Protein AF-D6LIK3-F1 (afdb_monomer_lite)

Structure (mmCIF, N/CA/C/O backbone):
data_AF-D6LIK3-F1
#
_entry.id   AF-D6LIK3-F1
#
loop_
_atom_site.group_PDB
_atom_site.id
_atom_site.type_symbol
_atom_site.label_atom_id
_atom_site.label_alt_id
_atom_site.label_comp_id
_atom_site.label_asym_id
_atom_site.label_entity_id
_atom_site.label_seq_id
_atom_site.pdbx_PDB_ins_code
_atom_site.Cartn_x
_atom_site.Cartn_y
_atom_site.Cartn_z
_atom_site.occupancy
_atom_site.B_iso_or_equiv
_atom_site.auth_seq_id
_atom_site.auth_comp_id
_atom_site.auth_asym_id
_atom_site.auth_atom_id
_atom_site.pdbx_PDB_model_num
ATOM 1 N N . MET A 1 1 ? 3.969 -2.848 -19.436 1.00 88.75 1 MET A N 1
ATOM 2 C CA . MET A 1 1 ? 3.363 -2.069 -18.337 1.00 88.75 1 MET A CA 1
ATOM 3 C C . MET A 1 1 ? 3.834 -2.721 -17.059 1.00 88.75 1 MET A C 1
ATOM 5 O O . MET A 1 1 ? 3.626 -3.919 -16.917 1.00 88.75 1 MET A O 1
ATOM 9 N N . ILE A 1 2 ? 4.554 -1.987 -16.222 1.00 92.06 2 ILE A N 1
ATOM 10 C CA . ILE A 1 2 ? 5.133 -2.512 -14.988 1.00 92.06 2 ILE A CA 1
ATOM 11 C C . ILE A 1 2 ? 4.008 -2.613 -13.964 1.00 92.06 2 ILE A C 1
ATOM 13 O O . ILE A 1 2 ? 3.242 -1.660 -13.774 1.00 92.06 2 ILE A O 1
ATOM 17 N N . LYS A 1 3 ? 3.879 -3.788 -13.354 1.00 95.31 3 LYS A N 1
ATOM 18 C CA . LYS A 1 3 ? 2.899 -4.056 -12.311 1.00 95.31 3 LYS A CA 1
ATOM 19 C C . LYS A 1 3 ? 3.593 -3.938 -10.964 1.00 95.31 3 LYS A C 1
ATOM 21 O O . LYS A 1 3 ? 4.621 -4.557 -10.731 1.00 95.31 3 LYS A O 1
ATOM 26 N N . TYR A 1 4 ? 3.012 -3.139 -10.089 1.00 95.38 4 TYR A N 1
ATOM 27 C CA . TYR A 1 4 ? 3.442 -2.959 -8.716 1.00 95.38 4 TYR A CA 1
ATOM 28 C C . TYR A 1 4 ? 2.413 -3.577 -7.783 1.00 95.38 4 TYR A C 1
ATOM 30 O O . TYR A 1 4 ? 1.207 -3.418 -7.991 1.00 95.38 4 TYR A O 1
ATOM 38 N N . ILE A 1 5 ? 2.885 -4.248 -6.738 1.00 95.50 5 ILE A N 1
ATOM 39 C CA . ILE A 1 5 ? 2.068 -4.679 -5.609 1.00 95.50 5 ILE A CA 1
ATOM 40 C C . ILE A 1 5 ? 2.306 -3.708 -4.464 1.00 95.50 5 ILE A C 1
ATOM 42 O O . ILE A 1 5 ? 3.436 -3.550 -4.000 1.00 95.50 5 ILE A O 1
ATOM 46 N N . ILE A 1 6 ? 1.223 -3.095 -4.000 1.00 95.06 6 ILE A N 1
ATOM 47 C CA . ILE A 1 6 ? 1.175 -2.324 -2.764 1.00 95.06 6 ILE A CA 1
ATOM 48 C C . ILE A 1 6 ? 0.639 -3.255 -1.681 1.00 95.06 6 ILE A C 1
ATOM 50 O O . ILE A 1 6 ? -0.511 -3.690 -1.748 1.00 95.06 6 ILE A O 1
ATOM 54 N N . GLU A 1 7 ? 1.469 -3.582 -0.698 1.00 95.06 7 GLU A N 1
ATOM 55 C CA . GLU A 1 7 ? 1.106 -4.421 0.443 1.00 95.06 7 GLU A CA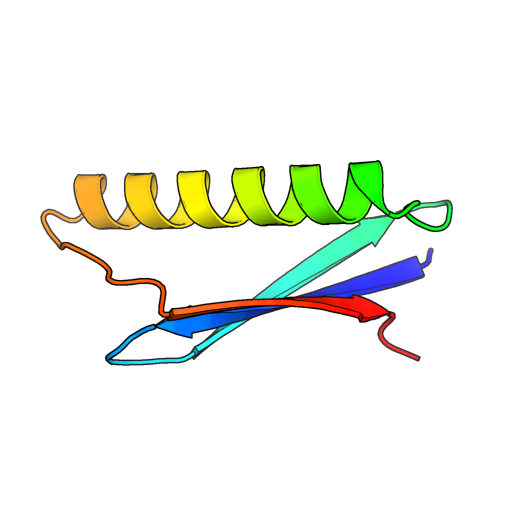 1
ATOM 56 C C . GLU A 1 7 ? 1.006 -3.540 1.686 1.00 95.06 7 GLU A C 1
ATOM 58 O O . GLU A 1 7 ? 1.980 -2.901 2.081 1.00 95.06 7 GLU A O 1
ATOM 63 N N . VAL A 1 8 ? -0.177 -3.498 2.298 1.00 94.38 8 VAL A N 1
ATOM 64 C CA . VAL A 1 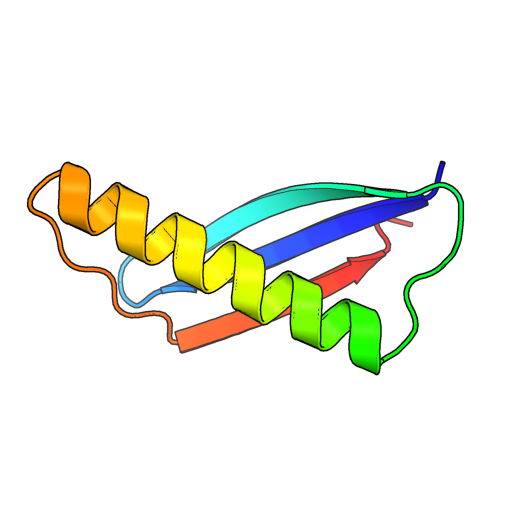8 ? -0.413 -2.766 3.548 1.00 94.38 8 VAL A CA 1
ATOM 65 C C . VAL A 1 8 ? -0.792 -3.754 4.628 1.00 94.38 8 VAL A C 1
ATOM 67 O O . VAL A 1 8 ? -1.790 -4.465 4.510 1.00 94.38 8 VAL A O 1
ATOM 70 N N . GLN A 1 9 ? -0.005 -3.786 5.693 1.00 94.19 9 GLN A N 1
ATOM 71 C CA . GLN A 1 9 ? -0.298 -4.575 6.874 1.00 94.19 9 GLN A CA 1
ATOM 72 C C . GLN A 1 9 ? -0.921 -3.680 7.936 1.00 94.19 9 GLN A C 1
ATOM 74 O O . GLN A 1 9 ? -0.377 -2.637 8.307 1.00 94.19 9 GLN A O 1
ATOM 79 N N . THR A 1 10 ? -2.072 -4.104 8.433 1.00 91.69 10 THR A N 1
ATOM 80 C CA . THR A 1 10 ? -2.749 -3.480 9.563 1.00 91.69 10 THR A CA 1
ATOM 81 C C . THR A 1 10 ? -2.754 -4.440 10.735 1.00 91.69 10 THR A C 1
ATOM 83 O O . THR A 1 10 ? -2.332 -5.592 10.613 1.00 91.69 10 THR A O 1
ATOM 86 N N . LYS A 1 11 ? -3.221 -3.966 11.886 1.00 91.06 11 LYS A N 1
ATOM 87 C CA . LYS A 1 11 ? -3.325 -4.797 13.086 1.00 91.06 11 LYS A CA 1
ATOM 88 C C . LYS A 1 11 ? -4.170 -6.058 12.883 1.00 91.06 11 LYS A C 1
ATOM 90 O O . LYS A 1 11 ? -3.822 -7.109 13.410 1.00 91.06 11 LYS A O 1
ATOM 95 N N . ASP A 1 12 ? -5.242 -5.955 12.101 1.00 88.38 12 ASP A N 1
ATOM 96 C CA . ASP A 1 12 ? -6.247 -7.018 11.992 1.00 88.38 12 ASP A CA 1
ATOM 97 C C . ASP A 1 12 ? -6.164 -7.812 10.678 1.00 88.38 12 ASP A C 1
ATOM 99 O O . ASP A 1 12 ? -6.730 -8.900 10.582 1.00 88.38 12 ASP A O 1
ATOM 103 N N . ARG A 1 13 ? -5.523 -7.266 9.631 1.00 89.94 13 ARG A N 1
ATOM 104 C CA . ARG A 1 13 ? -5.497 -7.863 8.282 1.00 89.94 13 ARG A CA 1
ATOM 105 C C . ARG A 1 13 ? -4.413 -7.269 7.380 1.00 89.94 13 ARG A C 1
ATOM 107 O O . ARG A 1 13 ? -3.813 -6.243 7.682 1.00 89.94 13 ARG A O 1
ATOM 114 N N . SER A 1 14 ? -4.213 -7.894 6.225 1.00 90.06 14 SER A N 1
ATOM 115 C CA . SER A 1 14 ? -3.328 -7.396 5.170 1.00 90.06 14 SER A CA 1
ATOM 116 C C . SER A 1 14 ? -4.121 -7.079 3.906 1.00 90.06 14 SER A C 1
ATOM 118 O O . SER A 1 14 ? -5.028 -7.821 3.528 1.00 90.06 14 SER A O 1
ATOM 120 N N . PHE A 1 15 ? -3.751 -5.995 3.234 1.00 89.12 15 PHE A N 1
ATOM 121 C CA . PHE A 1 15 ? -4.322 -5.564 1.965 1.00 89.12 15 PHE A CA 1
ATOM 122 C C . PHE A 1 15 ? -3.272 -5.655 0.876 1.00 89.12 15 PHE A C 1
ATOM 124 O O . PHE A 1 15 ? -2.094 -5.375 1.108 1.00 89.12 15 PHE A O 1
ATOM 131 N N . LYS A 1 16 ? -3.727 -6.012 -0.322 1.00 92.12 16 LYS A N 1
ATOM 132 C CA . LYS A 1 16 ? -2.927 -5.937 -1.536 1.00 92.12 16 LYS A CA 1
ATOM 133 C C . LYS A 1 16 ? -3.678 -5.113 -2.561 1.00 92.12 16 LYS A C 1
ATOM 135 O O . LYS A 1 16 ? -4.848 -5.381 -2.824 1.00 92.12 16 LYS A O 1
ATOM 140 N N . ALA A 1 17 ? -2.995 -4.138 -3.132 1.00 91.44 17 ALA A N 1
ATOM 141 C CA . ALA A 1 17 ? -3.470 -3.389 -4.279 1.00 91.44 17 ALA A CA 1
ATOM 142 C C . ALA A 1 17 ? -2.456 -3.476 -5.413 1.00 91.44 17 ALA A C 1
ATOM 144 O O . ALA A 1 17 ? -1.273 -3.744 -5.196 1.00 91.44 17 ALA A O 1
ATOM 145 N N . TYR A 1 18 ? -2.945 -3.260 -6.629 1.00 93.00 18 TYR A N 1
ATOM 146 C CA . TYR A 1 18 ? -2.136 -3.318 -7.834 1.00 93.00 18 TYR A CA 1
ATOM 147 C C . TYR A 1 18 ? -2.090 -1.943 -8.477 1.00 93.00 18 TYR A C 1
ATOM 149 O O . TYR A 1 18 ? -3.129 -1.348 -8.761 1.00 93.00 18 TYR A O 1
ATOM 157 N N . LEU A 1 19 ? -0.878 -1.460 -8.717 1.00 91.81 19 LEU A N 1
ATOM 158 C CA . LEU A 1 19 ? -0.617 -0.217 -9.424 1.00 91.81 19 LEU A CA 1
ATOM 159 C C . LEU A 1 19 ? 0.075 -0.550 -10.743 1.00 91.81 19 LEU A C 1
ATOM 161 O O . LEU A 1 19 ? 1.048 -1.298 -10.777 1.00 91.81 19 LEU A O 1
ATOM 165 N N . PHE A 1 20 ? -0.422 0.012 -11.839 1.00 93.00 20 PHE A N 1
ATOM 166 C CA . PHE A 1 20 ? 0.136 -0.216 -13.164 1.00 93.00 20 PHE A CA 1
ATOM 167 C C . PHE A 1 20 ? 0.748 1.074 -13.703 1.00 93.00 20 PHE A C 1
ATOM 169 O O . PHE A 1 20 ? 0.067 2.096 -13.799 1.00 93.00 20 PHE A O 1
ATOM 176 N N . ARG A 1 21 ? 2.031 1.032 -14.066 1.00 93.81 21 ARG A N 1
ATOM 177 C CA . ARG A 1 21 ? 2.776 2.185 -14.597 1.00 93.81 21 ARG A CA 1
ATOM 178 C C . ARG A 1 21 ? 3.450 1.830 -15.918 1.00 93.81 21 ARG A C 1
ATOM 180 O O . ARG A 1 21 ? 3.696 0.662 -16.226 1.00 93.81 21 ARG A O 1
ATOM 187 N N . LYS A 1 22 ? 3.712 2.848 -16.737 1.00 92.50 22 LYS A N 1
ATOM 188 C CA . LYS A 1 22 ? 4.501 2.683 -17.966 1.00 92.50 22 LYS A CA 1
ATOM 189 C C . LYS A 1 22 ? 5.993 2.568 -17.651 1.00 92.50 22 LYS A C 1
ATOM 191 O O . LYS A 1 22 ? 6.639 1.695 -18.219 1.00 92.50 22 LYS A O 1
ATOM 196 N N . ASP A 1 23 ? 6.459 3.365 -16.694 1.00 93.94 23 ASP A N 1
ATOM 197 C CA . ASP A 1 23 ? 7.858 3.494 -16.285 1.00 93.94 23 ASP A CA 1
ATOM 198 C C . ASP A 1 23 ? 8.061 3.068 -14.825 1.00 93.94 23 ASP A C 1
ATOM 200 O O . ASP A 1 23 ? 7.090 2.932 -14.069 1.00 93.94 23 ASP A O 1
ATOM 204 N N . TYR A 1 24 ? 9.320 2.830 -14.442 1.00 92.56 24 TYR A N 1
ATOM 205 C CA . TYR A 1 24 ? 9.651 2.473 -13.067 1.00 92.56 24 TYR A CA 1
ATOM 206 C C . TYR A 1 24 ? 9.462 3.671 -12.131 1.00 92.56 24 TYR A C 1
ATOM 208 O O . TYR A 1 24 ? 9.908 4.771 -12.444 1.00 92.56 24 TYR A O 1
ATOM 216 N N . LEU A 1 25 ? 8.848 3.439 -10.970 1.00 92.56 25 LEU A N 1
ATOM 217 C CA . LEU A 1 25 ? 8.796 4.416 -9.887 1.00 92.56 25 LEU A CA 1
ATOM 218 C C . LEU A 1 25 ? 10.197 4.629 -9.310 1.00 92.56 25 LEU A C 1
ATOM 220 O O . LEU A 1 25 ? 10.890 3.660 -8.983 1.00 92.56 25 LEU A O 1
ATOM 224 N N . ASN A 1 26 ? 10.585 5.887 -9.138 1.00 94.56 26 ASN A N 1
ATOM 225 C CA . ASN A 1 26 ? 11.741 6.236 -8.314 1.00 94.56 26 ASN A CA 1
ATOM 226 C C . ASN A 1 26 ? 11.394 6.203 -6.809 1.00 94.56 26 ASN A C 1
ATOM 228 O O . ASN A 1 26 ? 10.232 6.058 -6.435 1.00 94.56 26 ASN A O 1
ATOM 232 N N . GLU A 1 27 ? 12.392 6.346 -5.933 1.00 92.25 27 GLU A N 1
ATOM 233 C CA . GLU A 1 27 ? 12.197 6.264 -4.475 1.00 92.25 27 GLU A CA 1
ATOM 234 C C . GLU A 1 27 ? 11.192 7.293 -3.933 1.00 92.25 27 GLU A C 1
ATOM 236 O O . GLU A 1 27 ? 10.372 6.953 -3.079 1.00 92.25 27 GLU A O 1
ATOM 241 N N . ASN A 1 28 ? 11.200 8.522 -4.464 1.00 95.31 28 ASN A N 1
ATOM 242 C CA . ASN A 1 28 ? 10.252 9.560 -4.053 1.00 95.31 28 ASN A CA 1
ATOM 243 C C . ASN A 1 28 ? 8.831 9.206 -4.494 1.00 95.31 28 ASN A C 1
ATOM 245 O O . ASN A 1 28 ? 7.903 9.283 -3.695 1.00 95.31 28 ASN A O 1
ATOM 249 N N . GLU A 1 29 ? 8.661 8.759 -5.741 1.00 94.38 29 GLU A N 1
ATOM 250 C CA . GLU A 1 29 ? 7.356 8.324 -6.242 1.00 94.38 29 GLU A CA 1
ATOM 251 C C . GLU A 1 29 ? 6.829 7.112 -5.465 1.00 94.38 29 GLU A C 1
ATOM 253 O O . GLU A 1 29 ? 5.644 7.051 -5.155 1.00 94.38 29 GLU A O 1
ATOM 258 N N . VAL A 1 30 ? 7.691 6.155 -5.106 1.00 93.00 30 VAL A N 1
ATOM 259 C CA . VAL A 1 30 ? 7.305 5.017 -4.258 1.00 93.00 30 VAL A CA 1
ATOM 260 C C . VAL A 1 30 ? 6.753 5.504 -2.918 1.00 93.00 30 VAL A C 1
ATOM 262 O O . VAL A 1 30 ? 5.731 4.993 -2.455 1.00 93.00 30 VAL A O 1
ATOM 265 N N . GLU A 1 31 ? 7.406 6.476 -2.287 1.00 93.12 31 GLU A N 1
ATOM 266 C CA . GLU A 1 31 ? 6.964 6.994 -0.994 1.00 93.12 31 GLU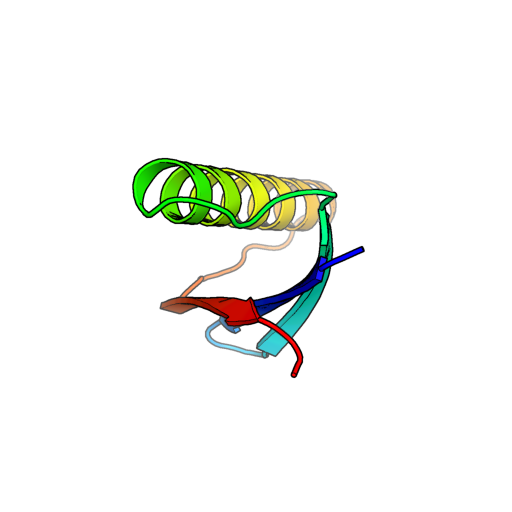 A CA 1
ATOM 267 C C . GLU A 1 31 ? 5.662 7.802 -1.108 1.00 93.12 31 GLU A C 1
ATOM 269 O O . GLU A 1 31 ? 4.740 7.608 -0.312 1.00 93.12 31 GLU A O 1
ATOM 274 N N . GLU A 1 32 ? 5.521 8.629 -2.145 1.00 94.81 32 GLU A N 1
ATOM 275 C CA . GLU A 1 32 ? 4.277 9.353 -2.433 1.00 94.81 32 GLU A CA 1
ATOM 276 C C . GLU A 1 32 ? 3.096 8.400 -2.669 1.00 94.81 32 GLU A C 1
ATOM 278 O O . GLU A 1 32 ? 2.004 8.608 -2.129 1.00 94.81 32 GLU A O 1
ATOM 283 N N . GLU A 1 33 ? 3.311 7.321 -3.421 1.00 93.25 33 GLU A N 1
ATOM 284 C CA . GLU A 1 33 ? 2.303 6.292 -3.688 1.00 93.25 33 GLU A CA 1
ATOM 285 C C . GLU A 1 33 ? 1.877 5.560 -2.406 1.00 93.25 33 GLU A C 1
ATOM 287 O O . GLU A 1 33 ? 0.677 5.366 -2.180 1.00 93.25 33 GLU A O 1
ATOM 292 N N . LYS A 1 34 ? 2.825 5.216 -1.519 1.00 91.69 34 LYS A N 1
ATOM 293 C CA . LYS A 1 34 ? 2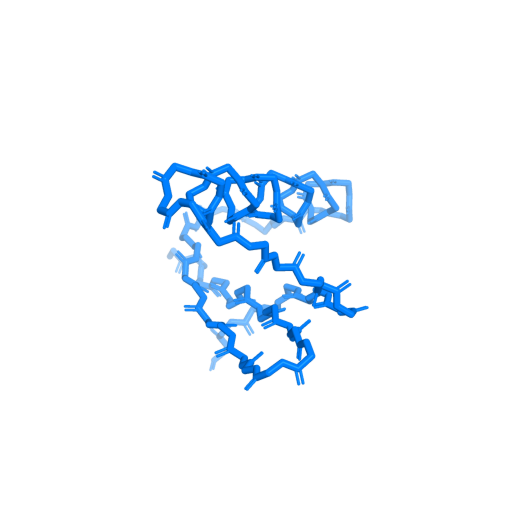.507 4.628 -0.204 1.00 91.69 34 LYS A CA 1
ATOM 294 C C . LYS A 1 34 ? 1.645 5.566 0.632 1.00 91.69 34 LYS A C 1
ATOM 296 O O . LYS A 1 34 ? 0.638 5.128 1.196 1.00 91.69 34 LYS A O 1
ATOM 301 N N . ILE A 1 35 ? 2.026 6.843 0.713 1.00 93.31 35 ILE A N 1
ATOM 302 C CA . ILE A 1 35 ? 1.296 7.854 1.486 1.00 93.31 35 ILE A CA 1
ATOM 303 C C . ILE A 1 35 ? -0.119 8.012 0.929 1.00 93.31 35 ILE A C 1
ATOM 305 O O . ILE A 1 35 ? -1.082 7.984 1.703 1.00 93.31 35 ILE A O 1
ATOM 309 N N . ARG A 1 36 ? -0.258 8.135 -0.398 1.00 94.25 36 ARG A N 1
ATOM 310 C CA . ARG A 1 36 ? -1.562 8.273 -1.057 1.00 94.25 36 ARG A CA 1
ATOM 311 C C . ARG A 1 36 ? -2.459 7.080 -0.749 1.00 94.25 36 ARG A C 1
ATOM 313 O O . ARG A 1 36 ? -3.565 7.275 -0.250 1.00 94.25 36 ARG A O 1
ATOM 320 N N . PHE A 1 37 ? -1.960 5.863 -0.958 1.00 92.31 37 PHE A N 1
ATOM 321 C CA . PHE A 1 37 ? -2.738 4.646 -0.733 1.00 92.31 37 PHE A CA 1
ATOM 322 C C . PHE A 1 37 ? -3.150 4.480 0.738 1.00 92.31 37 PHE A C 1
ATOM 324 O O . PHE A 1 37 ? -4.303 4.173 1.038 1.00 92.31 37 PHE A O 1
ATOM 331 N N . CYS A 1 38 ? -2.243 4.744 1.684 1.00 91.81 38 CYS A N 1
ATOM 332 C CA . CYS A 1 38 ? -2.566 4.682 3.112 1.00 91.81 38 CYS A CA 1
ATOM 333 C C . CYS A 1 38 ? -3.610 5.732 3.523 1.00 91.81 38 CYS A C 1
ATOM 335 O O . CYS A 1 38 ? -4.439 5.465 4.397 1.00 91.81 38 CYS A O 1
ATOM 337 N N . LYS A 1 39 ? -3.576 6.925 2.916 1.00 93.62 39 LYS A N 1
ATOM 338 C CA . LYS A 1 39 ? -4.562 7.982 3.164 1.00 93.62 39 LYS A CA 1
ATOM 339 C C . LYS A 1 39 ? -5.940 7.589 2.637 1.00 93.62 39 LYS A C 1
ATOM 341 O O . LYS A 1 39 ? -6.901 7.672 3.398 1.00 93.62 39 LYS A O 1
ATOM 346 N N . GLU A 1 40 ? -6.019 7.113 1.396 1.00 92.50 40 GLU A N 1
ATOM 347 C CA . GLU A 1 40 ? -7.264 6.616 0.791 1.00 92.50 40 GLU A CA 1
ATOM 348 C C . GLU A 1 40 ? -7.871 5.486 1.633 1.00 92.50 40 GLU A C 1
ATOM 350 O O . GLU A 1 40 ? -9.039 5.555 2.016 1.00 92.50 40 GLU A O 1
ATOM 355 N N . LEU A 1 41 ? -7.051 4.514 2.049 1.00 91.31 41 LEU A N 1
ATOM 356 C CA . LEU A 1 41 ? -7.491 3.416 2.910 1.00 91.31 41 LEU A CA 1
ATOM 357 C C . LEU A 1 41 ? -8.070 3.925 4.240 1.00 91.31 41 LEU A C 1
ATOM 359 O O . LEU A 1 41 ? 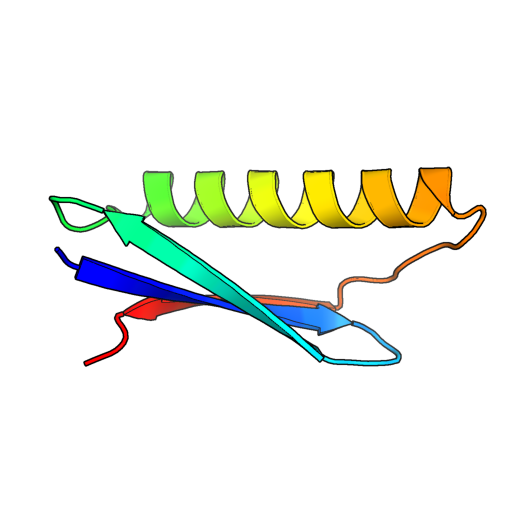-9.134 3.481 4.667 1.00 91.31 41 LEU A O 1
ATOM 363 N N . ARG A 1 42 ? -7.409 4.880 4.905 1.00 91.38 42 ARG A N 1
ATOM 364 C CA . ARG A 1 42 ? -7.932 5.477 6.147 1.00 91.38 42 ARG A CA 1
ATOM 365 C C . ARG A 1 42 ? -9.244 6.224 5.922 1.00 91.38 42 ARG A C 1
ATOM 367 O O . ARG A 1 42 ? -10.139 6.136 6.762 1.00 91.38 42 ARG A O 1
ATOM 374 N N . GLU A 1 43 ? -9.364 6.962 4.822 1.00 93.88 43 GLU A N 1
ATOM 375 C CA . GLU A 1 43 ? -10.587 7.691 4.482 1.00 93.88 43 GLU A CA 1
ATOM 376 C C . GLU A 1 43 ? -11.762 6.745 4.226 1.00 93.88 43 GLU A C 1
ATOM 378 O O . GLU A 1 43 ? -12.863 7.001 4.718 1.00 93.88 43 GLU A O 1
ATOM 383 N N . ASP A 1 44 ? -11.540 5.631 3.535 1.00 91.50 44 ASP A N 1
ATOM 384 C CA . ASP A 1 44 ? -12.590 4.647 3.265 1.00 91.50 44 ASP A CA 1
ATOM 385 C C . ASP A 1 44 ? -13.066 3.940 4.536 1.00 91.50 44 ASP A C 1
ATOM 387 O O . ASP A 1 44 ? -14.271 3.787 4.753 1.00 91.50 44 ASP A O 1
ATOM 391 N N . TYR A 1 45 ? -12.146 3.606 5.442 1.00 90.19 45 TYR A N 1
ATOM 392 C CA . TYR A 1 45 ? -12.508 3.071 6.756 1.00 90.19 45 TYR A CA 1
ATOM 393 C C . TYR A 1 45 ? -13.301 4.076 7.584 1.00 90.19 45 TYR A C 1
ATOM 395 O O . TYR A 1 45 ? -14.331 3.721 8.164 1.00 90.19 45 TYR A O 1
ATOM 403 N N . LYS A 1 46 ? -12.881 5.345 7.570 1.00 92.06 46 LYS A N 1
ATOM 404 C CA . LYS A 1 46 ? -13.594 6.426 8.251 1.00 92.06 46 LYS A CA 1
ATOM 405 C C . LYS A 1 46 ? -15.019 6.590 7.712 1.00 92.06 46 LYS A C 1
ATOM 407 O O . LYS A 1 46 ? -15.940 6.751 8.509 1.00 92.06 46 LYS A O 1
ATOM 412 N N . LYS A 1 47 ? -15.225 6.507 6.390 1.00 93.31 47 LYS A N 1
ATOM 413 C CA . LYS A 1 47 ? -16.569 6.530 5.771 1.00 93.31 47 LYS A CA 1
ATOM 414 C C . LYS A 1 47 ? -17.435 5.350 6.221 1.00 93.31 47 LYS A C 1
ATOM 416 O O . LYS A 1 47 ? -18.642 5.509 6.366 1.00 93.31 47 LYS A O 1
ATOM 421 N N . ALA A 1 48 ? -16.829 4.194 6.482 1.00 91.81 48 ALA A N 1
ATOM 422 C CA . ALA A 1 48 ? -17.506 3.008 7.005 1.00 91.81 48 ALA A CA 1
ATOM 423 C C . ALA A 1 48 ? -17.716 3.025 8.538 1.00 91.81 48 ALA A C 1
ATOM 425 O O . ALA A 1 48 ? -18.073 1.995 9.106 1.00 91.81 48 ALA A O 1
ATOM 426 N N . ASN A 1 49 ? -17.489 4.159 9.221 1.00 89.50 49 ASN A N 1
ATOM 427 C CA . ASN A 1 49 ? -17.493 4.280 10.689 1.00 89.50 49 ASN A CA 1
ATOM 428 C C . ASN A 1 49 ? -16.548 3.291 11.399 1.00 89.50 49 ASN A C 1
ATOM 430 O O . ASN A 1 49 ? -16.780 2.897 12.541 1.00 89.50 49 ASN A O 1
ATOM 434 N N . SER A 1 50 ? -15.461 2.903 10.733 1.00 88.31 50 SER A N 1
ATOM 435 C CA . SER A 1 50 ? -14.411 2.053 11.287 1.00 88.31 50 SER A CA 1
ATOM 436 C C . SER A 1 50 ? -13.109 2.839 11.400 1.00 88.31 50 SER A C 1
ATOM 438 O O . SER A 1 50 ? -12.858 3.781 10.651 1.00 88.31 50 SER A O 1
ATOM 440 N N . ASN A 1 51 ? -12.242 2.424 12.319 1.00 86.12 51 ASN A N 1
ATOM 441 C CA . ASN A 1 51 ? -10.854 2.876 12.336 1.00 86.12 51 ASN A CA 1
ATOM 442 C C . ASN A 1 51 ? -9.942 1.790 11.751 1.00 86.12 51 ASN A C 1
ATOM 444 O O . ASN A 1 51 ? -10.324 0.618 11.707 1.00 86.12 51 ASN A O 1
ATOM 448 N N . ILE A 1 52 ? -8.753 2.180 11.296 1.00 89.94 52 ILE A N 1
ATOM 449 C CA . ILE A 1 52 ? -7.732 1.258 10.805 1.00 89.94 52 ILE A CA 1
ATOM 450 C C . ILE A 1 52 ? -6.350 1.688 11.291 1.00 89.94 52 ILE A C 1
ATOM 452 O O . ILE A 1 52 ? -5.941 2.836 11.123 1.00 89.94 52 ILE A O 1
ATOM 456 N N . GLU A 1 53 ? -5.620 0.750 11.888 1.00 92.00 53 GLU A N 1
ATOM 457 C CA . GLU A 1 53 ? -4.250 0.966 12.349 1.00 92.00 53 GLU A CA 1
ATOM 458 C C . GLU A 1 53 ? -3.277 0.312 11.368 1.00 92.00 53 GLU A C 1
ATOM 460 O O . GLU A 1 53 ? -3.168 -0.912 11.306 1.00 92.00 53 GLU A O 1
ATOM 465 N N . ILE A 1 54 ? -2.611 1.141 10.561 1.00 91.75 54 ILE A N 1
ATOM 466 C CA . ILE A 1 54 ? -1.614 0.699 9.581 1.00 91.75 54 ILE A CA 1
ATOM 467 C C . ILE A 1 54 ? -0.269 0.552 10.291 1.00 91.75 54 ILE A C 1
ATOM 469 O O . ILE A 1 54 ? 0.230 1.527 10.849 1.00 91.75 54 ILE A O 1
ATOM 473 N N . ILE A 1 55 ? 0.300 -0.653 10.244 1.00 93.69 55 ILE A N 1
ATOM 474 C CA . ILE A 1 55 ? 1.594 -0.997 10.845 1.00 93.69 55 ILE A CA 1
ATOM 475 C C . ILE A 1 55 ? 2.71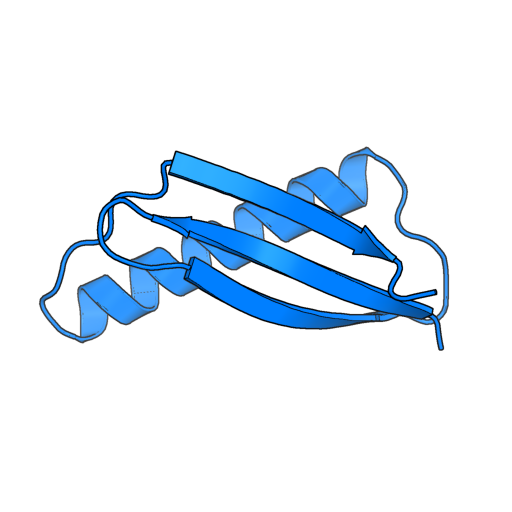0 -0.787 9.826 1.00 93.69 55 ILE A C 1
ATOM 477 O O . ILE A 1 55 ? 3.735 -0.188 10.134 1.00 93.69 55 ILE A O 1
ATOM 481 N N . GLU A 1 56 ? 2.505 -1.271 8.602 1.00 92.75 56 GLU A N 1
ATOM 482 C CA . GLU A 1 56 ? 3.525 -1.236 7.562 1.00 92.75 56 GLU A CA 1
ATOM 483 C C . GLU A 1 56 ? 2.897 -1.082 6.175 1.00 92.75 56 GLU A C 1
ATOM 485 O O . GLU A 1 56 ? 1.802 -1.584 5.911 1.00 92.75 56 GLU A O 1
ATOM 490 N N . SER A 1 57 ? 3.613 -0.402 5.278 1.00 92.50 57 SER A N 1
ATOM 491 C CA . SER A 1 57 ? 3.292 -0.368 3.853 1.00 92.50 57 SER A CA 1
ATOM 492 C C . SER A 1 57 ? 4.546 -0.582 3.009 1.00 92.50 57 SER A C 1
ATOM 494 O O . SER A 1 57 ? 5.607 -0.009 3.276 1.00 92.50 57 SER A O 1
ATOM 496 N N . ARG A 1 58 ? 4.435 -1.427 1.984 1.00 93.12 58 ARG A N 1
ATOM 497 C CA . ARG A 1 58 ? 5.521 -1.752 1.054 1.00 93.12 58 ARG A CA 1
ATOM 498 C C . ARG A 1 58 ? 5.006 -1.708 -0.376 1.00 93.12 58 ARG A C 1
ATOM 500 O O . ARG A 1 58 ? 3.869 -2.087 -0.638 1.00 93.12 58 ARG A O 1
ATOM 507 N N . ILE A 1 59 ? 5.860 -1.270 -1.294 1.00 93.69 59 ILE A N 1
ATOM 508 C CA . ILE A 1 59 ? 5.614 -1.348 -2.734 1.00 93.69 59 ILE A CA 1
ATOM 509 C C . ILE A 1 59 ? 6.747 -2.155 -3.344 1.00 93.69 59 ILE A C 1
ATOM 511 O O . ILE A 1 59 ? 7.914 -1.903 -3.047 1.00 93.69 59 ILE A O 1
ATOM 515 N N . ARG A 1 60 ? 6.402 -3.122 -4.189 1.00 93.06 60 ARG A N 1
ATOM 516 C CA . ARG A 1 60 ? 7.364 -3.915 -4.959 1.00 93.06 60 ARG A CA 1
ATOM 517 C C . ARG A 1 60 ? 6.873 -4.141 -6.378 1.00 93.06 60 ARG A C 1
ATOM 519 O O . ARG A 1 60 ? 5.670 -4.093 -6.622 1.00 93.06 60 ARG A O 1
ATOM 526 N N . VAL A 1 61 ? 7.799 -4.386 -7.294 1.00 92.19 61 VAL A N 1
ATOM 527 C CA . VAL A 1 61 ? 7.475 -4.829 -8.654 1.00 92.19 61 VAL A CA 1
ATOM 528 C C . VAL A 1 61 ? 6.995 -6.286 -8.589 1.00 92.19 61 VAL A C 1
ATOM 530 O O . VAL A 1 61 ? 7.546 -7.084 -7.833 1.00 92.19 61 VAL A O 1
ATOM 533 N N . ASP A 1 62 ? 5.925 -6.598 -9.317 1.00 89.50 62 ASP A N 1
ATOM 534 C CA . ASP A 1 62 ? 5.464 -7.965 -9.581 1.00 89.50 62 ASP A CA 1
ATOM 535 C C . ASP A 1 62 ? 6.243 -8.471 -10.800 1.00 89.50 62 ASP A C 1
ATOM 537 O O . ASP A 1 62 ? 5.915 -8.104 -11.932 1.00 89.50 62 ASP A O 1
ATOM 541 N N . GLU A 1 63 ? 7.334 -9.193 -10.538 1.00 75.88 63 GLU A N 1
ATOM 542 C CA . GLU A 1 63 ? 8.197 -9.813 -11.556 1.00 75.88 63 GLU A CA 1
ATOM 543 C C . GLU A 1 63 ? 7.593 -11.101 -12.128 1.00 75.88 63 GLU A C 1
ATOM 545 O O . GLU A 1 63 ? 7.034 -11.905 -11.344 1.00 75.88 63 GLU A O 1
#

Organism: NCBI:txid469621

Sequence (63 aa):
MIKYIIEVQTKDRSFKAYLFRKDYLNENEVEEEKIRFCKELREDYKKANSNIEIIESRIRVDE

Secondary structure (DSSP, 8-state):
-EEEEEEEEESS-EEEEEEEESSPPPHHHHHHHHHHHHHHHHHHHHHTT----EEEEEEEE--

pLDDT: mean 92.1, std 2.82, range [75.88, 95.5]

Radius of gyration: 12.33 Å; chains: 1; bounding box: 30×19×31 Å

Foldseek 3Di:
DWKKWKWWDWPVDIDIDIDDDPDDDDPVSQVVVQVVVVVVVQVVCVVVVHGIGTDDIDMDTPD